Protein AF-A0AA40EFM0-F1 (afdb_monomer_lite)

Foldseek 3Di:
DLLCVVLVVLLVVLCVVCVNHDDPDADEDEEEDEAALPDDPVRVVVNVVSPVSNPSVVSRVHPYYHYHYDYPQVVVVVVCVVPDDPPPDDAQDKDWRFDDDPPATWIFIWTDHVVDIDGDRTDRPDDPDDDDDDDDDDD

Secondary structure (DSSP, 8-state):
-HHHHHHHHHHHHHHHHHTTS--SS---EEEEEEE-TT--HHHHHHHHHHHHHTTHHHHHT-S-EEEEEEEHHHHHHHHHHHHSPTTSS-TT-EEEEEEE-SS-EEEEEEEEETTEEEEPPPB---SS-------PPP-

pLDDT: mean 72.52, std 17.28, range [29.12, 93.19]

Sequence (139 aa):
MIAPFLRALMQRFFDRLRGGEPVPGPCDFHCVFTFPASWKPEGCNRMRVAVEKAHLASLAETSTFSFDYLSEQEAAALAVFTASNEGSFAEDSLITVCDCGGLTLVADHIILIQDDYVKLEPVAIEGAQEEMMVRPAKL

Structure (mmCIF, N/CA/C/O backbone):
data_AF-A0AA40EFM0-F1
#
_entry.id   AF-A0AA40EFM0-F1
#
loop_
_atom_site.group_PDB
_atom_site.id
_atom_site.type_symbol
_atom_site.label_atom_id
_atom_site.label_alt_id
_atom_site.label_comp_id
_atom_site.label_asym_id
_atom_site.label_entity_id
_atom_site.label_seq_id
_atom_site.pdbx_PDB_ins_code
_atom_site.Cartn_x
_atom_site.Cartn_y
_atom_site.Cartn_z
_atom_site.occupancy
_atom_site.B_iso_or_equiv
_atom_site.auth_seq_id
_atom_site.auth_comp_id
_atom_site.auth_asym_id
_atom_site.auth_atom_id
_atom_site.pdbx_PDB_model_num
ATOM 1 N N . MET A 1 1 ? 2.253 -1.652 17.494 1.00 76.44 1 MET A N 1
ATOM 2 C CA . MET A 1 1 ? 2.737 -0.327 17.046 1.00 76.44 1 MET A CA 1
ATOM 3 C C . MET A 1 1 ? 2.203 0.055 15.667 1.00 76.44 1 MET A C 1
ATOM 5 O O . MET A 1 1 ? 1.705 1.161 15.547 1.00 76.44 1 MET A O 1
ATOM 9 N N . ILE A 1 2 ? 2.200 -0.850 14.675 1.00 88.88 2 ILE A N 1
ATOM 10 C CA . ILE A 1 2 ? 1.678 -0.570 13.318 1.00 88.88 2 ILE A CA 1
ATOM 11 C C . ILE A 1 2 ? 0.187 -0.178 13.326 1.00 88.88 2 ILE A C 1
ATOM 13 O O . ILE A 1 2 ? -0.160 0.877 12.819 1.00 88.88 2 ILE A O 1
ATOM 17 N N . ALA A 1 3 ? -0.694 -0.960 13.962 1.00 92.25 3 ALA A N 1
ATOM 18 C CA . ALA A 1 3 ? -2.136 -0.668 13.963 1.00 92.25 3 ALA A CA 1
ATOM 19 C C . ALA A 1 3 ? -2.506 0.713 14.565 1.00 92.25 3 ALA A C 1
ATOM 21 O O . ALA A 1 3 ? -3.226 1.463 13.908 1.00 92.25 3 ALA A O 1
ATOM 22 N N . PRO A 1 4 ? -1.983 1.121 15.746 1.00 92.31 4 PRO A N 1
ATOM 23 C CA . PRO A 1 4 ? -2.178 2.486 16.247 1.00 92.31 4 PRO A CA 1
ATOM 24 C C . PRO A 1 4 ? -1.656 3.575 15.302 1.00 92.31 4 PRO A C 1
ATOM 26 O O . PRO A 1 4 ? -2.300 4.612 15.165 1.00 92.31 4 PRO A O 1
ATOM 29 N N . PHE A 1 5 ? -0.517 3.339 14.641 1.00 93.19 5 PHE A N 1
ATOM 30 C CA . PHE A 1 5 ? 0.038 4.271 13.660 1.00 93.19 5 PHE A CA 1
ATOM 31 C C . PHE A 1 5 ? -0.883 4.427 12.443 1.00 93.19 5 PHE A C 1
ATOM 33 O O . PHE A 1 5 ? -1.226 5.552 12.093 1.00 93.19 5 PHE A O 1
ATOM 40 N N . LEU A 1 6 ? -1.346 3.318 11.854 1.00 92.75 6 LEU A N 1
ATOM 41 C CA . LEU A 1 6 ? -2.292 3.331 10.732 1.00 92.75 6 LEU A CA 1
ATOM 42 C C . LEU A 1 6 ? -3.578 4.073 11.100 1.00 92.75 6 LEU A C 1
ATOM 44 O O . LEU A 1 6 ? -4.040 4.925 10.347 1.00 92.75 6 LEU A O 1
ATOM 48 N N . ARG A 1 7 ? -4.118 3.798 12.294 1.00 91.44 7 ARG A N 1
ATOM 49 C CA . ARG A 1 7 ? -5.315 4.470 12.805 1.00 91.44 7 ARG A CA 1
ATOM 50 C C . ARG A 1 7 ? -5.109 5.983 12.916 1.00 91.44 7 ARG A C 1
ATOM 52 O O . ARG A 1 7 ? -5.958 6.746 12.470 1.00 91.44 7 ARG A O 1
ATOM 59 N N . ALA A 1 8 ? -3.979 6.422 13.472 1.00 92.12 8 ALA A N 1
ATOM 60 C CA . ALA A 1 8 ? -3.659 7.843 13.610 1.00 92.12 8 ALA A CA 1
ATOM 61 C C . ALA A 1 8 ? -3.431 8.534 12.255 1.00 92.12 8 ALA A C 1
ATOM 63 O O . ALA A 1 8 ? -3.901 9.654 12.049 1.00 92.12 8 ALA A O 1
ATOM 64 N N . LEU A 1 9 ? -2.740 7.868 11.325 1.00 91.25 9 LEU A N 1
ATOM 65 C CA . LEU A 1 9 ? -2.516 8.376 9.972 1.00 91.25 9 LEU A CA 1
ATOM 66 C C . LEU A 1 9 ? -3.845 8.594 9.246 1.00 91.25 9 LEU A C 1
ATOM 68 O O . LEU A 1 9 ? -4.067 9.659 8.672 1.00 91.25 9 LEU A O 1
ATOM 72 N N . MET A 1 10 ? -4.738 7.608 9.318 1.00 88.44 10 MET A N 1
ATOM 73 C CA . MET A 1 10 ? -6.006 7.657 8.601 1.00 88.44 10 MET A CA 1
ATOM 74 C C . MET A 1 10 ? -6.999 8.629 9.233 1.00 88.44 10 MET A C 1
ATOM 76 O O . MET A 1 10 ? -7.674 9.355 8.512 1.00 88.44 10 MET A O 1
ATOM 80 N N . GLN A 1 11 ? -7.008 8.748 10.565 1.00 87.50 11 GLN A N 1
ATOM 81 C CA . GLN A 1 11 ? -7.743 9.819 11.242 1.00 87.50 11 GLN A CA 1
ATOM 82 C C . GLN A 1 11 ? -7.301 11.191 10.720 1.00 87.50 11 GLN A C 1
ATOM 84 O O . GLN A 1 11 ? -8.131 11.985 10.297 1.00 87.50 11 GLN A O 1
ATOM 89 N N . ARG A 1 12 ? -5.988 11.442 10.657 1.00 89.06 12 ARG A N 1
ATOM 90 C CA . ARG A 1 12 ? -5.455 12.721 10.171 1.00 89.06 12 ARG A CA 1
ATOM 91 C C . ARG A 1 12 ? -5.778 12.979 8.697 1.00 89.06 12 ARG A C 1
ATOM 93 O O . ARG A 1 12 ? -5.953 14.133 8.309 1.00 89.06 12 ARG A O 1
ATOM 100 N N . PHE A 1 13 ? -5.822 11.932 7.876 1.00 87.25 13 PHE A N 1
ATOM 101 C CA . PHE A 1 13 ? -6.266 12.022 6.486 1.00 87.25 13 PHE A CA 1
ATOM 102 C C . PHE A 1 13 ? -7.734 12.456 6.404 1.00 87.25 13 PHE A C 1
ATOM 104 O O . PHE A 1 13 ? -8.032 13.429 5.711 1.00 87.25 13 PHE A O 1
ATOM 111 N N . PHE A 1 14 ? -8.624 11.817 7.168 1.00 82.81 14 PHE A N 1
ATOM 112 C CA . PHE A 1 14 ? -10.035 12.201 7.210 1.00 82.81 14 PHE A CA 1
ATOM 113 C C . PHE A 1 14 ? -10.244 13.601 7.769 1.00 82.81 14 PHE A C 1
ATOM 115 O O . PHE A 1 14 ? -10.967 14.372 7.154 1.00 82.81 14 PHE A O 1
ATOM 122 N N . ASP A 1 15 ? -9.563 13.972 8.853 1.00 84.75 15 ASP A N 1
ATOM 123 C CA . ASP A 1 15 ? -9.642 15.321 9.425 1.00 84.75 15 ASP A CA 1
ATOM 124 C C . ASP A 1 15 ? -9.273 16.396 8.387 1.00 84.75 15 ASP A C 1
ATOM 126 O O . ASP A 1 15 ? -9.880 17.466 8.343 1.00 84.75 15 ASP A O 1
ATOM 130 N N . ARG A 1 16 ? -8.296 16.103 7.515 1.00 84.50 16 ARG A N 1
ATOM 131 C CA . ARG A 1 16 ? -7.901 16.993 6.414 1.00 84.50 16 ARG A CA 1
ATOM 132 C C . ARG A 1 16 ? -8.907 17.017 5.272 1.00 84.50 16 ARG A C 1
ATOM 134 O O . ARG A 1 16 ? -9.220 18.105 4.805 1.00 84.50 16 ARG A O 1
ATOM 141 N N . LEU A 1 17 ? -9.396 15.858 4.828 1.00 80.69 17 LEU A N 1
ATOM 142 C CA . LEU A 1 17 ? -10.427 15.758 3.785 1.00 80.69 17 LEU A CA 1
ATOM 143 C C . LEU A 1 17 ? -11.689 16.532 4.159 1.00 80.69 17 LEU A C 1
ATOM 145 O O . LEU A 1 17 ? -12.269 17.229 3.336 1.00 80.69 17 LEU A O 1
ATOM 149 N N . ARG A 1 18 ? -12.073 16.408 5.426 1.00 80.31 18 ARG A N 1
ATOM 150 C CA . ARG A 1 18 ? -13.192 17.095 6.059 1.00 80.31 18 ARG A CA 1
ATOM 151 C C . ARG A 1 18 ? -13.035 18.613 6.019 1.00 80.31 18 ARG A C 1
ATOM 153 O O . ARG A 1 18 ? -14.024 19.330 5.990 1.00 80.31 18 ARG A O 1
ATOM 160 N N . GLY A 1 19 ? -11.804 19.131 6.045 1.00 73.69 19 GLY A N 1
ATOM 161 C CA . GLY A 1 19 ? -11.562 20.574 6.142 1.00 73.69 19 GLY A CA 1
ATOM 162 C C . GLY A 1 19 ? -12.171 21.208 7.402 1.00 73.69 19 GLY A C 1
ATOM 163 O O . GLY A 1 19 ? -12.349 22.420 7.442 1.00 73.69 19 GLY A O 1
ATOM 164 N N . GLY A 1 20 ? -12.498 20.394 8.416 1.00 67.06 20 GLY A N 1
ATOM 165 C CA . GLY A 1 20 ? -13.279 20.785 9.595 1.00 67.06 20 GLY A CA 1
ATOM 166 C C . GLY A 1 20 ? -14.773 20.426 9.549 1.00 67.06 20 GLY A C 1
ATOM 167 O O . GLY A 1 20 ? -15.422 20.497 10.586 1.00 67.06 20 GLY A O 1
ATOM 168 N N . GLU A 1 21 ? -15.303 19.987 8.406 1.00 66.62 21 GLU A N 1
ATOM 169 C CA . GLU A 1 21 ? -16.715 19.628 8.198 1.00 66.62 21 GLU A CA 1
ATOM 170 C C . GLU A 1 21 ? -16.930 18.105 8.125 1.00 66.62 21 GLU A C 1
ATOM 172 O O . GLU A 1 21 ? -16.030 17.376 7.719 1.00 66.62 21 GLU A O 1
ATOM 177 N N . PRO A 1 22 ? -18.105 17.559 8.478 1.00 63.69 22 PRO A N 1
ATOM 178 C CA . PRO A 1 22 ? -18.392 16.136 8.279 1.00 63.69 22 PRO A CA 1
ATOM 179 C C . PRO A 1 22 ? -18.220 15.717 6.807 1.00 63.69 22 PRO A C 1
ATOM 181 O O . PRO A 1 22 ? -18.607 16.457 5.902 1.00 63.69 22 PRO A O 1
ATOM 184 N N . VAL A 1 23 ? -17.674 14.518 6.548 1.00 63.00 23 VAL A N 1
ATOM 185 C CA . VAL A 1 23 ? -17.623 13.969 5.176 1.00 63.00 23 VAL A CA 1
ATOM 186 C C . VAL A 1 23 ? -19.066 13.835 4.669 1.00 63.00 23 VAL A C 1
ATOM 188 O O . VAL A 1 23 ? -19.898 13.285 5.396 1.00 63.00 23 VAL A O 1
ATOM 191 N N . PRO A 1 24 ? -19.407 14.342 3.469 1.00 56.28 24 PRO A N 1
ATOM 192 C CA . PRO A 1 24 ? -20.777 14.287 2.988 1.00 56.28 24 PRO A CA 1
ATOM 193 C C . PRO A 1 24 ? -21.174 12.843 2.650 1.00 56.28 24 PRO A C 1
ATOM 195 O O . PRO A 1 24 ? -20.846 12.328 1.585 1.00 56.28 24 PRO A O 1
ATOM 198 N N . GLY A 1 25 ? -21.927 12.220 3.558 1.00 61.69 25 GLY A N 1
ATOM 199 C CA . GLY A 1 25 ? -22.582 10.926 3.362 1.00 61.69 25 GLY A CA 1
ATOM 200 C C . GLY A 1 25 ? -21.675 9.698 3.527 1.00 61.69 25 GLY A C 1
ATOM 201 O O . GLY A 1 25 ? -20.456 9.825 3.645 1.00 61.69 25 GLY A O 1
ATOM 202 N N . PRO A 1 26 ? -22.269 8.489 3.553 1.00 62.97 26 PRO A N 1
ATOM 203 C CA . PRO A 1 26 ? -21.500 7.255 3.531 1.00 62.97 26 PRO A CA 1
ATOM 204 C C . PRO A 1 26 ? -20.797 7.151 2.177 1.00 62.97 26 PRO A C 1
ATOM 206 O O . PRO A 1 26 ? -21.440 6.987 1.141 1.00 62.97 26 PRO A O 1
ATOM 209 N N . CYS A 1 27 ? -19.477 7.270 2.183 1.00 68.62 27 CYS A N 1
ATOM 210 C CA . CYS A 1 27 ? -18.642 7.005 1.022 1.00 68.62 27 CYS A CA 1
ATOM 211 C C . CYS A 1 27 ? -17.859 5.716 1.250 1.00 68.62 27 CYS A C 1
ATOM 213 O O . CYS A 1 27 ? -17.336 5.482 2.338 1.00 68.62 27 CYS A O 1
ATOM 215 N N . ASP A 1 28 ? -17.789 4.874 0.228 1.00 81.12 28 ASP A N 1
ATOM 216 C CA . ASP A 1 28 ? -16.986 3.663 0.285 1.00 81.12 28 ASP A CA 1
ATOM 217 C C . ASP A 1 28 ? -15.509 4.032 0.135 1.00 81.12 28 ASP A C 1
ATOM 219 O O . ASP A 1 28 ? -15.135 4.796 -0.758 1.00 81.12 28 ASP A O 1
ATOM 223 N N . PHE A 1 29 ? -14.662 3.500 1.017 1.00 83.56 29 PHE A N 1
ATOM 224 C CA . PHE A 1 29 ? -13.219 3.699 0.923 1.00 83.56 29 PHE A CA 1
ATOM 225 C C . PHE A 1 29 ? -12.521 2.400 0.567 1.00 83.56 29 PHE A C 1
ATOM 227 O O . PHE A 1 29 ? -12.687 1.371 1.225 1.00 83.56 29 PHE A O 1
ATOM 234 N N . HIS A 1 30 ? -11.680 2.496 -0.453 1.00 88.94 30 HIS A N 1
ATOM 235 C CA . HIS A 1 30 ? -10.746 1.458 -0.831 1.00 88.94 30 HIS A CA 1
ATOM 236 C C . HIS A 1 30 ? -9.321 1.960 -0.595 1.00 88.94 30 HIS A C 1
ATOM 238 O O . HIS A 1 30 ? -8.942 3.017 -1.101 1.00 88.94 30 HIS A O 1
ATOM 244 N N . CYS A 1 31 ? -8.541 1.235 0.205 1.00 88.81 31 CYS A N 1
ATOM 245 C CA . CYS A 1 31 ? -7.170 1.608 0.540 1.00 88.81 31 CYS A CA 1
ATOM 246 C C . CYS A 1 31 ? -6.186 0.550 0.037 1.00 88.81 31 CYS A C 1
ATOM 248 O O . CYS A 1 31 ? -6.249 -0.600 0.457 1.00 88.81 31 CYS A O 1
ATOM 250 N N . VAL A 1 32 ? -5.244 0.944 -0.816 1.00 91.00 32 VAL A N 1
ATOM 251 C CA . VAL A 1 32 ? -4.148 0.066 -1.240 1.00 91.00 32 VAL A CA 1
ATOM 252 C C . VAL A 1 32 ? -2.938 0.341 -0.356 1.00 91.00 32 VAL A C 1
ATOM 254 O O . VAL A 1 32 ? -2.430 1.463 -0.321 1.00 91.00 32 VAL A O 1
ATOM 257 N N . PHE A 1 33 ? -2.482 -0.671 0.378 1.00 90.62 33 PHE A N 1
ATOM 258 C CA . PHE A 1 33 ? -1.286 -0.578 1.211 1.00 90.62 33 PHE A CA 1
ATOM 259 C C . PHE A 1 33 ? -0.077 -1.117 0.456 1.00 90.62 33 PHE A C 1
ATOM 261 O O . PHE A 1 33 ? -0.087 -2.263 0.004 1.00 90.62 33 PHE A O 1
ATOM 268 N N . THR A 1 34 ? 0.985 -0.319 0.381 1.00 90.19 34 THR A N 1
ATOM 269 C CA . THR A 1 34 ? 2.242 -0.747 -0.232 1.00 90.19 34 THR A CA 1
ATOM 270 C C . THR A 1 34 ? 3.203 -1.348 0.789 1.00 90.19 34 THR A C 1
ATOM 272 O O . THR A 1 34 ? 3.209 -0.960 1.962 1.00 90.19 34 THR A O 1
ATOM 275 N N . PHE A 1 35 ? 4.019 -2.306 0.354 1.00 86.56 35 PHE A N 1
ATOM 276 C CA . PHE A 1 35 ? 5.138 -2.838 1.135 1.00 86.56 35 PHE A CA 1
ATOM 277 C C . PHE A 1 35 ? 6.349 -3.162 0.249 1.00 86.56 35 PHE A C 1
ATOM 279 O O . PHE A 1 35 ? 6.180 -3.375 -0.951 1.00 86.56 35 PHE A O 1
ATOM 286 N N . PRO A 1 36 ? 7.564 -3.264 0.811 1.00 82.88 36 PRO A N 1
ATOM 287 C CA . PRO A 1 36 ? 8.736 -3.651 0.036 1.00 82.88 36 PRO A CA 1
ATOM 288 C C . PRO A 1 36 ? 8.549 -5.024 -0.618 1.00 82.88 36 PRO A C 1
ATOM 290 O O . PRO A 1 36 ? 8.164 -5.976 0.065 1.00 82.88 36 PRO A O 1
ATOM 293 N N . ALA A 1 37 ? 8.882 -5.169 -1.906 1.00 79.44 37 ALA A N 1
ATOM 294 C CA . ALA A 1 37 ? 8.804 -6.456 -2.610 1.00 79.44 37 ALA A CA 1
ATOM 295 C C . ALA A 1 37 ? 9.643 -7.568 -1.947 1.00 79.44 37 ALA A C 1
ATOM 297 O O . ALA A 1 37 ? 9.309 -8.744 -2.051 1.00 79.44 37 ALA A O 1
ATOM 298 N N . SER A 1 38 ? 10.692 -7.204 -1.203 1.00 77.88 38 SER A N 1
ATOM 299 C CA . SER A 1 38 ? 11.546 -8.136 -0.455 1.00 77.88 38 SER A CA 1
ATOM 300 C C . SER A 1 38 ? 10.912 -8.692 0.829 1.00 77.88 38 SER A C 1
ATOM 302 O O . SER A 1 38 ? 11.519 -9.521 1.517 1.00 77.88 38 SER A O 1
ATOM 304 N N . TRP A 1 39 ? 9.714 -8.236 1.213 1.00 82.31 39 TRP A N 1
ATOM 305 C CA . TRP A 1 39 ? 9.049 -8.735 2.410 1.00 82.31 39 TRP A CA 1
ATOM 306 C C . TRP A 1 39 ? 8.647 -10.201 2.276 1.00 82.31 39 TRP A C 1
ATOM 308 O O . TRP A 1 39 ? 7.930 -10.609 1.368 1.00 82.31 39 TRP A O 1
ATOM 318 N N . LYS A 1 40 ? 9.041 -10.991 3.276 1.00 84.44 40 LYS A N 1
ATOM 319 C CA . LYS A 1 40 ? 8.574 -12.371 3.423 1.00 84.44 40 LYS A CA 1
ATOM 320 C C . LYS A 1 40 ? 7.068 -12.411 3.728 1.00 84.44 40 LYS A C 1
ATOM 322 O O . LYS A 1 40 ? 6.557 -11.463 4.341 1.00 84.44 40 LYS A O 1
ATOM 327 N N . PRO A 1 41 ? 6.369 -13.523 3.420 1.00 85.75 41 PRO A N 1
ATOM 328 C CA . PRO A 1 41 ? 4.934 -13.671 3.675 1.00 85.75 41 PRO A CA 1
ATOM 329 C C . PRO A 1 41 ? 4.503 -13.324 5.107 1.00 85.75 41 PRO A C 1
ATOM 331 O O . PRO A 1 41 ? 3.424 -12.770 5.323 1.00 85.75 41 PRO A O 1
ATOM 334 N N . GLU A 1 42 ? 5.352 -13.575 6.108 1.00 86.06 42 GLU A N 1
ATOM 335 C CA . GLU A 1 42 ? 5.063 -13.228 7.501 1.00 86.06 42 GLU A CA 1
ATOM 336 C C . GLU A 1 42 ? 4.991 -11.710 7.719 1.00 86.06 42 GLU A C 1
ATOM 338 O O . GLU A 1 42 ? 4.187 -11.242 8.527 1.00 86.06 42 GLU A O 1
ATOM 343 N N . GLY A 1 43 ? 5.815 -10.932 7.010 1.00 86.06 43 GLY A N 1
ATOM 344 C CA . GLY A 1 43 ? 5.779 -9.469 7.020 1.00 86.06 43 GLY A CA 1
ATOM 345 C C . GLY A 1 43 ? 4.453 -8.943 6.480 1.00 86.06 43 GLY A C 1
ATOM 346 O O . GLY A 1 43 ? 3.769 -8.183 7.173 1.00 86.06 43 GLY A O 1
ATOM 347 N N . CYS A 1 44 ? 4.045 -9.439 5.311 1.00 86.31 44 CYS A N 1
ATOM 348 C CA . CYS A 1 44 ? 2.768 -9.101 4.681 1.00 86.31 44 CYS A CA 1
ATOM 349 C C . CYS A 1 44 ? 1.585 -9.474 5.587 1.00 86.31 44 CYS A C 1
ATOM 351 O O . CYS A 1 44 ? 0.698 -8.658 5.841 1.00 86.31 44 CYS A O 1
ATOM 353 N N . ASN A 1 45 ? 1.613 -10.670 6.185 1.00 89.69 45 ASN A N 1
ATOM 354 C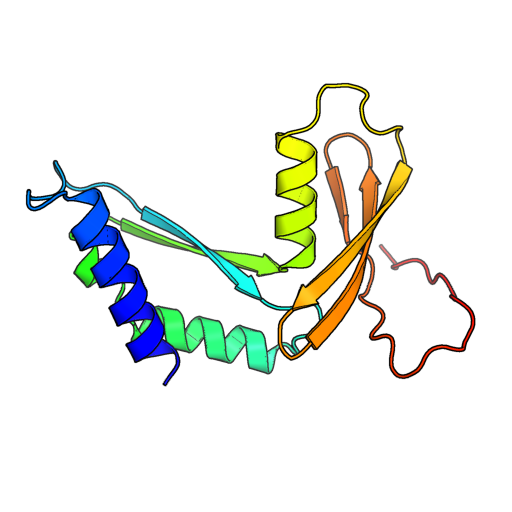 CA . ASN A 1 45 ? 0.566 -11.110 7.104 1.00 89.69 45 ASN A CA 1
ATOM 355 C C . ASN A 1 45 ? 0.486 -10.236 8.370 1.00 89.69 45 ASN A C 1
ATOM 357 O O . ASN A 1 45 ? -0.608 -9.931 8.844 1.00 89.69 45 ASN A O 1
ATOM 361 N N . ARG A 1 46 ? 1.624 -9.784 8.917 1.00 90.38 46 ARG A N 1
ATOM 362 C CA . ARG A 1 46 ? 1.629 -8.848 10.055 1.00 90.38 46 ARG A CA 1
ATOM 363 C C . ARG A 1 46 ? 1.017 -7.497 9.697 1.00 90.38 46 ARG A C 1
ATOM 365 O O . ARG A 1 46 ? 0.322 -6.933 10.542 1.00 90.38 46 ARG A O 1
ATOM 372 N N . MET A 1 47 ? 1.256 -6.989 8.486 1.00 90.31 47 MET A N 1
ATOM 373 C CA . MET A 1 47 ? 0.601 -5.769 8.005 1.00 90.31 47 MET A CA 1
ATOM 374 C C . MET A 1 47 ? -0.907 -5.976 7.884 1.00 90.31 47 MET A C 1
ATOM 376 O O . MET A 1 47 ? -1.665 -5.176 8.424 1.00 90.31 47 MET A O 1
ATOM 380 N N . ARG A 1 48 ? -1.345 -7.095 7.297 1.00 88.88 48 ARG A N 1
ATOM 381 C CA . ARG A 1 48 ? -2.769 -7.438 7.194 1.00 88.88 48 ARG A CA 1
ATOM 382 C C . ARG A 1 48 ? -3.478 -7.456 8.538 1.00 88.88 48 ARG A C 1
ATOM 384 O O . ARG A 1 48 ? -4.453 -6.738 8.744 1.00 88.88 48 ARG A O 1
ATOM 391 N N . VAL A 1 49 ? -2.910 -8.175 9.500 1.00 91.88 49 VAL A N 1
ATOM 392 C CA . VAL A 1 49 ? -3.433 -8.209 10.871 1.00 91.88 49 VAL A CA 1
ATOM 393 C C . VAL A 1 49 ? -3.423 -6.816 11.516 1.00 91.88 49 VAL A C 1
ATOM 395 O O . VAL A 1 49 ? -4.286 -6.506 12.337 1.00 91.88 49 VAL A O 1
ATOM 398 N N . ALA A 1 50 ? -2.455 -5.956 11.189 1.00 92.62 50 ALA A N 1
ATOM 399 C CA . ALA A 1 50 ? -2.411 -4.595 11.711 1.00 92.62 50 ALA A CA 1
ATOM 400 C C . ALA A 1 50 ? -3.495 -3.688 11.107 1.00 92.62 50 ALA A C 1
ATOM 402 O O . ALA A 1 50 ? -4.088 -2.914 11.855 1.00 92.62 50 ALA A O 1
ATOM 403 N N . VAL A 1 51 ? -3.774 -3.798 9.805 1.00 91.12 51 VAL A N 1
ATOM 404 C CA . VAL A 1 51 ? -4.863 -3.070 9.129 1.00 91.12 51 VAL A CA 1
ATOM 405 C C . VAL A 1 51 ? -6.211 -3.455 9.740 1.00 91.12 51 VAL A C 1
ATOM 407 O O . VAL A 1 51 ? -6.974 -2.579 10.147 1.00 91.12 51 VAL A O 1
ATOM 410 N N . GLU A 1 52 ? -6.458 -4.754 9.927 1.00 89.62 52 GLU A N 1
ATOM 411 C CA . GLU A 1 52 ? -7.676 -5.265 10.572 1.00 89.62 52 GLU A CA 1
ATOM 412 C C . GLU A 1 52 ? -7.835 -4.722 12.003 1.00 89.62 52 GLU A C 1
ATOM 414 O O . GLU A 1 52 ? -8.901 -4.235 12.385 1.00 89.62 52 GLU A O 1
ATOM 419 N N . LYS A 1 53 ? -6.750 -4.725 12.789 1.00 92.38 53 LYS A N 1
ATOM 420 C CA . LYS A 1 53 ? -6.732 -4.198 14.167 1.00 92.38 53 LYS A CA 1
ATOM 421 C C . LYS A 1 53 ? -6.808 -2.674 14.260 1.00 92.38 53 LYS A C 1
ATOM 423 O O . LYS A 1 53 ? -7.065 -2.149 15.341 1.00 92.38 53 LYS A O 1
ATOM 428 N N . ALA A 1 54 ? -6.538 -1.947 13.178 1.00 90.12 54 ALA A N 1
ATOM 429 C CA . ALA A 1 54 ? -6.611 -0.489 13.174 1.00 90.12 54 ALA A CA 1
ATOM 430 C C . ALA A 1 54 ? -8.062 0.021 13.124 1.00 90.12 54 ALA A C 1
ATOM 432 O O . ALA A 1 54 ? -8.293 1.199 13.401 1.00 90.12 54 ALA A O 1
ATOM 433 N N . HIS A 1 55 ? -9.028 -0.859 12.821 1.00 86.31 55 HIS A N 1
ATOM 434 C CA . HIS A 1 55 ? -10.457 -0.544 12.750 1.00 86.31 55 HIS A CA 1
ATOM 435 C C . HIS A 1 55 ? -10.747 0.671 11.852 1.00 86.31 55 HIS A C 1
ATOM 437 O O . HIS A 1 55 ? -11.535 1.546 12.208 1.00 86.31 55 HIS A O 1
ATOM 443 N N . LEU A 1 56 ? -10.102 0.740 10.683 1.00 83.81 56 LEU A N 1
ATOM 444 C CA . LEU A 1 56 ? -10.155 1.911 9.796 1.00 83.81 56 LEU A CA 1
ATOM 445 C C . LEU A 1 56 ? -11.571 2.231 9.299 1.00 83.81 56 LEU A C 1
ATOM 447 O O . LEU A 1 56 ? -11.922 3.404 9.209 1.00 83.81 56 LEU A O 1
ATOM 451 N N . ALA A 1 57 ? -12.411 1.208 9.108 1.00 76.44 57 ALA A N 1
ATOM 452 C CA . ALA A 1 57 ? -13.832 1.365 8.784 1.00 76.44 57 ALA A CA 1
ATOM 453 C C . ALA A 1 57 ? -14.578 2.269 9.784 1.00 76.44 57 ALA A C 1
ATOM 455 O O . ALA A 1 57 ? -15.433 3.058 9.399 1.00 76.44 57 ALA A O 1
ATOM 456 N N . SER A 1 58 ? -14.217 2.196 11.072 1.00 78.50 58 SER A N 1
ATOM 457 C CA . SER A 1 58 ? -14.852 3.011 12.116 1.00 78.50 58 SER A CA 1
ATOM 458 C C . SER A 1 58 ? -14.494 4.497 12.035 1.00 78.50 58 SER A C 1
ATOM 460 O O . SER A 1 58 ? -15.267 5.325 12.499 1.00 78.50 58 SER A O 1
ATOM 462 N N . LEU A 1 59 ? -13.333 4.840 11.464 1.00 74.56 59 LEU A N 1
ATOM 463 C CA . LEU A 1 59 ? -12.875 6.230 11.332 1.00 74.56 59 LEU A CA 1
ATOM 464 C C . LEU A 1 59 ? -13.543 6.946 10.166 1.00 74.56 59 LEU A C 1
ATOM 466 O O . LEU A 1 59 ? -13.712 8.160 10.174 1.00 74.56 59 LEU A O 1
ATOM 470 N N . ALA A 1 60 ? -13.845 6.174 9.133 1.00 66.56 60 ALA A N 1
ATOM 471 C CA . ALA A 1 60 ? -14.280 6.692 7.860 1.00 66.56 60 ALA A CA 1
ATOM 472 C C . ALA A 1 60 ? -15.806 6.944 7.839 1.00 66.56 60 ALA A C 1
ATOM 474 O O . ALA A 1 60 ? -16.295 7.572 6.908 1.00 66.56 60 ALA A O 1
ATOM 475 N N . GLU A 1 61 ? -16.543 6.489 8.868 1.00 71.75 61 GLU A N 1
ATOM 476 C CA . GLU A 1 61 ? -18.011 6.616 8.982 1.00 71.75 61 GLU A CA 1
ATOM 477 C C . GLU A 1 61 ? -18.746 6.085 7.726 1.00 71.75 61 GLU A C 1
ATOM 479 O O . GLU A 1 61 ? -19.747 6.631 7.270 1.00 71.75 61 GLU A O 1
ATOM 484 N N . THR A 1 62 ? -18.217 5.000 7.150 1.00 67.94 62 THR A N 1
ATOM 485 C CA . THR A 1 62 ? -18.554 4.486 5.810 1.00 67.94 62 THR A CA 1
ATOM 486 C C . THR A 1 62 ? -19.532 3.334 5.861 1.00 67.94 62 THR A C 1
ATOM 488 O O . THR A 1 62 ? -19.496 2.536 6.800 1.00 67.94 62 THR A O 1
ATOM 491 N N . SER A 1 63 ? -20.260 3.123 4.766 1.00 66.69 63 SER A N 1
ATOM 492 C CA . SER A 1 63 ? -20.941 1.856 4.487 1.00 66.69 63 SER A CA 1
ATOM 493 C C . SER A 1 63 ? -19.964 0.695 4.317 1.00 66.69 63 SER A C 1
ATOM 495 O O . SER A 1 63 ? -20.192 -0.375 4.882 1.00 66.69 63 SER A O 1
ATOM 497 N N . THR A 1 64 ? -18.871 0.895 3.573 1.00 78.31 64 THR A N 1
ATOM 498 C CA . THR A 1 64 ? -17.868 -0.149 3.348 1.00 78.31 64 THR A CA 1
ATOM 499 C C . THR A 1 64 ? -16.435 0.387 3.360 1.00 78.31 64 THR A C 1
ATOM 501 O O . THR A 1 64 ? -16.130 1.474 2.866 1.00 78.31 64 THR A O 1
ATOM 504 N N . PHE A 1 65 ? -15.542 -0.419 3.935 1.00 85.06 65 PHE A N 1
ATOM 505 C CA . PHE A 1 65 ? -14.098 -0.230 3.874 1.00 85.06 65 PHE A CA 1
ATOM 506 C C . PHE A 1 65 ? -13.479 -1.504 3.316 1.00 85.06 65 PHE A C 1
ATOM 508 O O . PHE A 1 65 ? -13.677 -2.587 3.871 1.00 85.06 65 PHE A O 1
ATOM 515 N N . SER A 1 66 ? -12.723 -1.370 2.236 1.00 88.62 66 SER A N 1
ATOM 516 C CA . SER A 1 66 ? -11.962 -2.458 1.627 1.00 88.62 66 SER A CA 1
ATOM 517 C C . SER A 1 66 ? -10.502 -2.055 1.489 1.00 88.62 66 SER A C 1
ATOM 519 O O . SER A 1 66 ? -10.153 -0.872 1.530 1.00 88.62 66 SER A O 1
ATOM 521 N N . PHE A 1 67 ? -9.630 -3.047 1.376 1.00 89.75 67 PHE A N 1
ATOM 522 C CA . PHE A 1 67 ? -8.218 -2.798 1.177 1.00 89.75 67 PHE A CA 1
ATOM 523 C C . PHE A 1 67 ? -7.570 -3.921 0.391 1.00 89.75 67 PHE A C 1
ATOM 525 O O . PHE A 1 67 ? -7.963 -5.077 0.528 1.00 89.75 67 PHE A O 1
ATOM 532 N N . ASP A 1 68 ? -6.544 -3.549 -0.359 1.00 90.00 68 ASP A N 1
ATOM 533 C CA . ASP A 1 68 ? -5.673 -4.456 -1.088 1.00 90.00 68 ASP A CA 1
ATOM 534 C C . ASP A 1 68 ? -4.211 -4.133 -0.793 1.00 90.00 68 ASP A C 1
ATOM 536 O O . ASP A 1 68 ? -3.875 -3.169 -0.092 1.00 90.00 68 ASP A O 1
ATOM 540 N N . TYR A 1 69 ? -3.337 -4.979 -1.318 1.00 87.31 69 TYR A N 1
ATOM 541 C CA . TYR A 1 69 ? -1.905 -4.845 -1.164 1.00 87.31 69 TYR A CA 1
ATOM 542 C C . TYR A 1 69 ? -1.199 -4.867 -2.503 1.00 87.31 69 TYR A C 1
ATOM 544 O O . TYR A 1 69 ? -1.562 -5.633 -3.391 1.00 87.31 69 TYR A O 1
ATOM 552 N N . LEU A 1 70 ? -0.138 -4.078 -2.595 1.00 87.88 70 LEU A N 1
ATOM 553 C CA . LEU A 1 70 ? 0.746 -4.044 -3.748 1.00 87.88 70 LEU A CA 1
ATOM 554 C C . LEU A 1 70 ? 2.182 -3.843 -3.264 1.00 87.88 70 LEU A C 1
ATOM 556 O O . LEU A 1 70 ? 2.392 -3.282 -2.189 1.00 87.88 70 LEU A O 1
ATOM 560 N N . SER A 1 71 ? 3.191 -4.279 -4.015 1.00 86.38 71 SER A N 1
ATOM 561 C CA . SER A 1 71 ? 4.553 -3.872 -3.658 1.00 86.38 71 SER A CA 1
ATOM 562 C C . SER A 1 71 ? 4.805 -2.394 -3.976 1.00 86.38 71 SER A C 1
ATOM 564 O O . SER A 1 71 ? 4.187 -1.818 -4.870 1.00 86.38 71 SER A O 1
ATOM 566 N N . GLU A 1 72 ? 5.718 -1.763 -3.240 1.00 85.06 72 GLU A N 1
ATOM 567 C CA . GLU A 1 72 ? 6.156 -0.379 -3.477 1.00 85.06 72 GLU A CA 1
ATOM 568 C C . GLU A 1 72 ? 6.667 -0.187 -4.911 1.00 85.06 72 GLU A C 1
ATOM 570 O O . GLU A 1 72 ? 6.335 0.799 -5.566 1.00 85.06 72 GLU A O 1
ATOM 575 N N . GLN A 1 73 ? 7.407 -1.168 -5.427 1.00 83.69 73 GLN A N 1
ATOM 576 C CA . GLN A 1 73 ? 8.004 -1.135 -6.758 1.00 83.69 73 GLN A CA 1
ATOM 577 C C . GLN A 1 73 ? 6.938 -1.210 -7.856 1.00 83.69 73 GLN A C 1
ATOM 579 O O . GLN A 1 73 ? 6.977 -0.434 -8.808 1.00 83.69 73 GLN A O 1
ATOM 584 N N . GLU A 1 74 ? 5.943 -2.085 -7.696 1.00 81.81 74 GLU A N 1
ATOM 585 C CA . GLU A 1 74 ? 4.787 -2.146 -8.598 1.00 81.81 74 GLU A CA 1
ATOM 586 C C . GLU A 1 74 ? 3.963 -0.858 -8.534 1.00 81.81 74 GLU A C 1
ATOM 588 O O . GLU A 1 74 ? 3.577 -0.330 -9.572 1.00 81.81 74 GLU A O 1
ATOM 593 N N . ALA A 1 75 ? 3.729 -0.312 -7.336 1.00 87.12 75 ALA A N 1
ATOM 594 C CA . ALA A 1 75 ? 3.008 0.948 -7.180 1.00 87.12 75 ALA A CA 1
ATOM 595 C C . ALA A 1 75 ? 3.730 2.104 -7.892 1.00 87.12 75 ALA A C 1
ATOM 597 O O . ALA A 1 75 ? 3.094 2.909 -8.573 1.00 87.12 75 ALA A O 1
ATOM 598 N N . ALA A 1 76 ? 5.060 2.162 -7.780 1.00 86.19 76 ALA A N 1
ATOM 599 C CA . ALA A 1 76 ? 5.883 3.145 -8.473 1.00 86.19 76 ALA A CA 1
ATOM 600 C C . ALA A 1 76 ? 5.841 2.957 -9.997 1.00 86.19 76 ALA A C 1
ATOM 602 O O . ALA A 1 76 ? 5.685 3.936 -10.726 1.00 86.19 76 ALA A O 1
ATOM 603 N N . ALA A 1 77 ? 5.921 1.716 -10.484 1.00 83.94 77 ALA A N 1
ATOM 604 C CA . ALA A 1 77 ? 5.814 1.423 -11.910 1.00 83.94 77 ALA A CA 1
ATOM 605 C C . ALA A 1 77 ? 4.442 1.828 -12.470 1.00 83.94 77 ALA A C 1
ATOM 607 O O . ALA A 1 77 ? 4.377 2.568 -13.449 1.00 83.94 77 ALA A O 1
ATOM 608 N N . LEU A 1 78 ? 3.347 1.450 -11.799 1.00 83.62 78 LEU A N 1
ATOM 609 C CA . LEU A 1 78 ? 1.986 1.840 -12.184 1.00 83.62 78 LEU A CA 1
ATOM 610 C C . LEU A 1 78 ? 1.796 3.361 -12.195 1.00 83.62 78 LEU A C 1
ATOM 612 O O . LEU A 1 78 ? 1.148 3.891 -13.098 1.00 83.62 78 LEU A O 1
ATOM 616 N N . ALA A 1 79 ? 2.374 4.082 -11.232 1.00 86.25 79 ALA A N 1
ATOM 617 C CA . ALA A 1 79 ? 2.325 5.542 -11.213 1.00 86.25 79 ALA A CA 1
ATOM 618 C C . ALA A 1 79 ? 3.023 6.158 -12.438 1.00 86.25 79 ALA A C 1
ATOM 620 O O . ALA A 1 79 ? 2.524 7.122 -13.016 1.00 86.25 79 ALA A O 1
ATOM 621 N N . VAL A 1 80 ? 4.151 5.584 -12.869 1.00 83.06 80 VAL A N 1
ATOM 622 C CA . VAL A 1 80 ? 4.848 6.021 -14.085 1.00 83.06 80 VAL A CA 1
ATOM 623 C C . VAL A 1 80 ? 4.032 5.685 -15.333 1.00 83.06 80 VAL A C 1
ATOM 625 O O . VAL A 1 80 ? 3.902 6.542 -16.204 1.00 83.06 80 VAL A O 1
ATOM 628 N N . PHE A 1 81 ? 3.431 4.495 -15.417 1.00 77.31 81 PHE A N 1
ATOM 629 C CA . PHE A 1 81 ? 2.615 4.100 -16.574 1.00 77.31 81 PHE A CA 1
ATOM 630 C C . PHE A 1 81 ? 1.385 4.966 -16.744 1.00 77.31 81 PHE A C 1
ATOM 632 O O . PHE A 1 81 ? 1.146 5.484 -17.828 1.00 77.31 81 PHE A O 1
ATOM 639 N N . THR A 1 82 ? 0.647 5.179 -15.660 1.00 78.19 82 THR A N 1
ATOM 640 C CA . THR A 1 82 ? -0.572 5.993 -15.684 1.00 78.19 82 THR A CA 1
ATOM 641 C C . THR A 1 82 ? -0.299 7.467 -15.983 1.00 78.19 82 THR A C 1
ATOM 643 O O . THR A 1 82 ? -1.173 8.149 -16.511 1.00 78.19 82 THR A O 1
ATOM 646 N N . ALA A 1 83 ? 0.903 7.965 -15.683 1.00 80.00 83 ALA A N 1
ATOM 647 C CA . ALA A 1 83 ? 1.319 9.326 -16.014 1.00 80.00 83 ALA A CA 1
ATOM 648 C C . ALA A 1 83 ? 1.952 9.463 -17.412 1.00 80.00 83 ALA A C 1
ATOM 650 O O . ALA A 1 83 ? 2.179 10.583 -17.872 1.00 80.00 83 ALA A O 1
ATOM 651 N N . SER A 1 84 ? 2.277 8.350 -18.070 1.00 77.69 84 SER A N 1
ATOM 652 C CA . SER A 1 84 ? 2.946 8.341 -19.369 1.00 77.69 84 SER A CA 1
ATOM 653 C C . SER A 1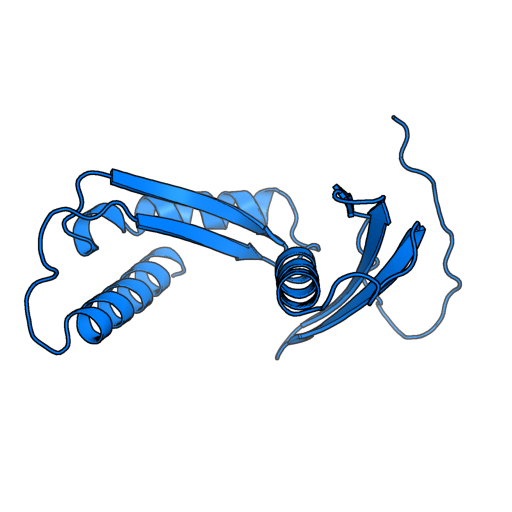 84 ? 1.937 8.382 -20.515 1.00 77.69 84 SER A C 1
ATOM 655 O O . SER A 1 84 ? 0.836 7.852 -20.416 1.00 77.69 84 SER A O 1
ATOM 657 N N . ASN A 1 85 ? 2.318 9.001 -21.632 1.00 76.12 85 ASN A N 1
ATOM 658 C CA . ASN A 1 85 ? 1.486 9.012 -22.836 1.00 76.12 85 ASN A CA 1
ATOM 659 C C . ASN A 1 85 ? 1.563 7.666 -23.571 1.00 76.12 85 ASN A C 1
ATOM 661 O O . ASN A 1 85 ? 2.554 6.937 -23.438 1.00 76.12 85 ASN A O 1
ATOM 665 N N . GLU A 1 86 ? 0.572 7.385 -24.419 1.00 67.38 86 GLU A N 1
ATOM 666 C CA . GLU A 1 86 ? 0.631 6.259 -25.357 1.00 67.38 86 GLU A CA 1
ATOM 667 C C . GLU A 1 86 ? 1.947 6.290 -26.157 1.00 67.38 86 GLU A C 1
ATOM 669 O O . GLU A 1 86 ? 2.369 7.336 -26.656 1.00 67.38 86 GLU A O 1
ATOM 674 N N . GLY A 1 87 ? 2.625 5.142 -26.240 1.00 65.88 87 GLY A N 1
ATOM 675 C CA . GLY A 1 87 ? 3.913 5.003 -26.930 1.00 65.88 87 GLY A CA 1
ATOM 676 C C . GLY A 1 87 ? 5.154 5.424 -26.132 1.00 65.88 87 GLY A C 1
ATOM 677 O O . GLY A 1 87 ? 6.252 5.392 -26.684 1.00 65.88 87 GLY A O 1
ATOM 678 N N . SER A 1 88 ? 5.028 5.790 -24.847 1.00 74.88 88 SER A N 1
ATOM 679 C CA . SER A 1 88 ? 6.198 6.108 -23.999 1.00 74.88 88 SER A CA 1
ATOM 680 C C . SER A 1 88 ? 7.099 4.897 -23.730 1.00 74.88 88 SER A C 1
ATOM 682 O O . SER A 1 88 ? 8.279 5.063 -23.423 1.00 74.88 88 SER A O 1
ATOM 684 N N . PHE A 1 89 ? 6.554 3.688 -23.866 1.00 75.00 89 PHE A N 1
ATOM 685 C CA . PHE A 1 89 ? 7.265 2.426 -23.702 1.00 75.00 89 PHE A CA 1
ATOM 686 C C . PHE A 1 89 ? 7.016 1.546 -24.925 1.00 75.00 89 PHE A C 1
ATOM 688 O O . PHE A 1 89 ? 5.894 1.482 -25.428 1.00 75.00 89 PHE A O 1
ATOM 695 N N . ALA A 1 90 ? 8.067 0.885 -25.409 1.00 74.44 90 ALA A N 1
ATOM 696 C CA . ALA A 1 90 ? 7.926 -0.162 -26.413 1.00 74.44 90 ALA A CA 1
ATOM 697 C C . ALA A 1 90 ? 7.327 -1.425 -25.772 1.00 74.44 90 ALA A C 1
ATOM 699 O O . ALA A 1 90 ? 7.486 -1.638 -24.565 1.00 74.44 90 ALA A O 1
ATOM 700 N N . GLU A 1 91 ? 6.695 -2.278 -26.578 1.00 68.94 91 GLU A N 1
ATOM 701 C CA . GLU A 1 91 ? 6.369 -3.648 -26.162 1.00 68.94 91 GLU A CA 1
ATOM 702 C C . GLU A 1 91 ? 7.634 -4.345 -25.629 1.00 68.94 91 GLU A C 1
ATOM 704 O O . GLU A 1 91 ? 8.740 -4.102 -26.121 1.00 68.94 91 GLU A O 1
ATOM 709 N N . ASP A 1 92 ? 7.476 -5.149 -24.575 1.00 70.62 92 ASP A N 1
ATOM 710 C CA . ASP A 1 92 ? 8.555 -5.872 -23.890 1.00 70.62 92 ASP A CA 1
ATOM 711 C C . ASP A 1 92 ? 9.642 -4.986 -23.253 1.00 70.62 92 ASP A C 1
ATOM 713 O O . ASP A 1 92 ? 10.763 -5.433 -22.984 1.00 70.62 92 ASP A O 1
ATOM 717 N N . SER A 1 93 ? 9.329 -3.715 -22.971 1.00 71.88 93 SER A N 1
ATOM 718 C CA . SER A 1 93 ? 10.242 -2.841 -22.232 1.00 71.88 93 SER A CA 1
ATOM 719 C C . SER A 1 93 ? 10.518 -3.402 -20.835 1.00 71.88 93 SER A C 1
ATOM 721 O O . SER A 1 93 ? 9.607 -3.619 -20.032 1.00 71.88 93 SER A O 1
ATOM 723 N N . LEU A 1 94 ? 11.805 -3.579 -20.526 1.00 75.19 94 LEU A N 1
ATOM 724 C CA . LEU A 1 94 ? 12.272 -3.885 -19.180 1.00 75.19 94 LEU A CA 1
ATOM 725 C C . LEU A 1 94 ? 12.403 -2.591 -18.382 1.00 75.19 94 LEU A C 1
ATOM 727 O O . LEU A 1 94 ? 13.148 -1.687 -18.766 1.00 75.19 94 LEU A O 1
ATOM 731 N N . ILE A 1 95 ? 11.718 -2.526 -17.246 1.00 75.12 95 ILE A N 1
ATOM 732 C CA . ILE A 1 95 ? 11.723 -1.358 -16.376 1.00 75.12 95 ILE A CA 1
ATOM 733 C C . ILE A 1 95 ? 12.351 -1.727 -15.051 1.00 75.12 95 ILE A C 1
ATOM 735 O O . ILE A 1 95 ? 11.950 -2.674 -14.382 1.00 75.12 95 ILE A O 1
ATOM 739 N N . THR A 1 96 ? 13.354 -0.947 -14.672 1.00 80.06 96 THR A N 1
ATOM 740 C CA . THR A 1 96 ? 14.022 -1.084 -13.385 1.00 80.06 96 THR A CA 1
ATOM 741 C C . THR A 1 96 ? 13.503 -0.001 -12.461 1.00 80.06 96 THR A C 1
ATOM 743 O O . THR A 1 96 ? 13.679 1.189 -12.733 1.00 80.06 96 THR A O 1
ATOM 746 N N . VAL A 1 97 ? 12.881 -0.413 -11.361 1.00 79.81 97 VAL A N 1
ATOM 747 C CA . VAL A 1 97 ? 12.465 0.494 -10.296 1.00 79.81 97 VAL A CA 1
ATOM 748 C C . VAL A 1 97 ? 13.525 0.464 -9.206 1.00 79.81 97 VAL A C 1
ATOM 750 O O . VAL A 1 97 ? 13.773 -0.573 -8.593 1.00 79.81 97 VAL A O 1
ATOM 753 N N . CYS A 1 98 ? 14.144 1.616 -8.962 1.00 81.38 98 CYS A N 1
ATOM 754 C CA . CYS A 1 98 ? 15.099 1.806 -7.875 1.00 81.38 98 CYS A CA 1
ATOM 755 C C . CYS A 1 98 ? 14.421 2.583 -6.744 1.00 81.38 98 CYS A C 1
ATOM 757 O O . CYS A 1 98 ? 14.292 3.805 -6.830 1.00 81.38 98 CYS A O 1
ATOM 759 N N . ASP A 1 99 ? 13.998 1.882 -5.692 1.00 79.06 99 ASP A N 1
ATOM 760 C CA . ASP A 1 99 ? 13.449 2.503 -4.487 1.00 79.06 99 ASP A CA 1
ATOM 761 C C . ASP A 1 99 ? 14.559 2.717 -3.447 1.00 79.06 99 ASP A C 1
ATOM 763 O O . ASP A 1 99 ? 15.078 1.778 -2.833 1.00 79.06 99 ASP A O 1
ATOM 767 N N . CYS A 1 100 ? 14.946 3.983 -3.290 1.00 79.94 100 CYS A N 1
ATOM 768 C CA . CYS A 1 100 ? 15.997 4.446 -2.390 1.00 79.94 100 CYS A CA 1
ATOM 769 C C . CYS A 1 100 ? 15.382 5.085 -1.133 1.00 79.94 100 CYS A C 1
ATOM 771 O O . CYS A 1 100 ? 15.485 6.297 -0.922 1.00 79.94 100 CYS A O 1
ATOM 773 N N . GLY A 1 101 ? 14.721 4.275 -0.307 1.00 75.50 101 GLY A N 1
ATOM 774 C CA . GLY A 1 101 ? 14.125 4.706 0.955 1.00 75.50 101 GLY A CA 1
ATOM 775 C C . GLY A 1 101 ? 15.150 4.998 2.061 1.00 75.50 101 GLY A C 1
ATOM 776 O O . GLY A 1 101 ? 16.342 4.722 1.951 1.00 75.50 101 GLY A O 1
ATOM 777 N N . GLY A 1 102 ? 14.681 5.537 3.192 1.00 68.81 102 GLY A N 1
ATOM 778 C CA . GLY A 1 102 ? 15.561 6.022 4.269 1.00 68.81 102 GLY A CA 1
ATOM 779 C C . GLY A 1 102 ? 16.404 4.957 4.991 1.00 68.81 102 GLY A C 1
ATOM 780 O O . GLY A 1 102 ? 17.409 5.303 5.604 1.00 68.81 102 GLY A O 1
ATOM 781 N N . LEU A 1 103 ? 16.012 3.680 4.941 1.00 61.12 103 LEU A N 1
ATOM 782 C CA . LEU A 1 103 ? 16.735 2.563 5.575 1.00 61.12 103 LEU A CA 1
ATOM 783 C C . LEU A 1 103 ? 16.964 1.371 4.636 1.00 61.12 103 LEU A C 1
ATOM 785 O O . LEU A 1 103 ? 17.643 0.422 5.023 1.00 61.12 103 LEU A O 1
ATOM 789 N N . THR A 1 104 ? 16.401 1.403 3.428 1.00 59.12 104 THR A N 1
ATOM 790 C CA . THR A 1 104 ? 16.361 0.253 2.524 1.00 59.12 104 THR A CA 1
ATOM 791 C C . THR A 1 104 ? 16.578 0.738 1.100 1.00 59.12 104 THR A C 1
ATOM 793 O O . THR A 1 104 ? 15.883 1.646 0.651 1.00 59.12 104 THR A O 1
ATOM 796 N N . LEU A 1 105 ? 17.521 0.112 0.400 1.00 58.53 105 LEU A N 1
ATOM 797 C CA . LEU A 1 105 ? 17.651 0.203 -1.048 1.00 58.53 105 LEU A CA 1
ATOM 798 C C . LEU A 1 105 ? 17.092 -1.094 -1.636 1.00 58.53 105 LEU A C 1
ATOM 800 O O . LEU A 1 105 ? 17.595 -2.170 -1.312 1.00 58.53 105 LEU A O 1
ATOM 804 N N . VAL A 1 106 ? 16.061 -1.005 -2.472 1.00 61.16 106 VAL A N 1
ATOM 805 C CA . VAL A 1 106 ? 15.529 -2.157 -3.212 1.00 61.16 106 VAL A CA 1
ATOM 806 C C . VAL A 1 106 ? 15.493 -1.801 -4.690 1.00 61.16 106 VAL A C 1
ATOM 808 O O . VAL A 1 106 ? 14.884 -0.804 -5.074 1.00 61.16 106 VAL A O 1
ATOM 811 N N . ALA A 1 107 ? 16.146 -2.618 -5.513 1.00 57.78 107 ALA A N 1
ATOM 812 C CA . ALA A 1 107 ? 16.002 -2.574 -6.959 1.00 57.78 107 ALA A CA 1
ATOM 813 C C . ALA A 1 107 ? 15.181 -3.786 -7.395 1.00 57.78 107 ALA A C 1
ATOM 815 O O . ALA A 1 107 ? 15.470 -4.910 -6.983 1.00 57.78 107 ALA A O 1
ATOM 816 N N . ASP A 1 108 ? 14.155 -3.549 -8.201 1.00 61.19 108 ASP A N 1
ATOM 817 C CA . ASP A 1 108 ? 13.324 -4.610 -8.760 1.00 61.19 108 ASP A CA 1
ATOM 818 C C . ASP A 1 108 ? 13.104 -4.370 -10.255 1.00 61.19 108 ASP A C 1
ATOM 820 O O . ASP A 1 108 ? 13.122 -3.227 -10.731 1.00 61.19 108 ASP A O 1
ATOM 824 N N . HIS A 1 109 ? 12.930 -5.458 -10.996 1.00 57.66 109 HIS A N 1
ATOM 825 C CA . HIS A 1 109 ? 12.711 -5.436 -12.432 1.00 57.66 109 HIS A CA 1
ATOM 826 C C . HIS A 1 109 ? 11.265 -5.822 -12.738 1.00 57.66 109 HIS A C 1
ATOM 828 O O . HIS A 1 109 ? 10.767 -6.863 -12.319 1.00 57.66 109 HIS A O 1
ATOM 834 N N . ILE A 1 110 ? 10.591 -4.991 -13.521 1.00 61.53 110 ILE A N 1
ATOM 835 C CA . ILE A 1 110 ? 9.229 -5.227 -13.987 1.00 61.53 110 ILE A CA 1
ATOM 836 C C . ILE A 1 110 ? 9.287 -5.288 -15.510 1.00 61.53 110 ILE A C 1
ATOM 838 O O . ILE A 1 110 ? 9.804 -4.372 -16.154 1.00 61.53 110 ILE A O 1
ATOM 842 N N . ILE A 1 111 ? 8.793 -6.385 -16.086 1.00 57.59 111 ILE A N 1
ATOM 843 C CA . ILE A 1 111 ? 8.617 -6.501 -17.535 1.00 57.59 111 ILE A CA 1
ATOM 844 C C . ILE A 1 111 ? 7.202 -6.050 -17.864 1.00 57.59 111 ILE A C 1
ATOM 846 O O . ILE A 1 111 ? 6.233 -6.555 -17.298 1.00 57.59 111 ILE A O 1
ATOM 850 N N . LEU A 1 112 ? 7.089 -5.123 -18.806 1.00 53.69 112 LEU A N 1
ATOM 851 C CA . LEU A 1 112 ? 5.814 -4.793 -19.423 1.00 53.69 112 LEU A CA 1
ATOM 852 C C . LEU A 1 112 ? 5.508 -5.760 -20.558 1.00 53.69 112 LEU A C 1
ATOM 854 O O . LEU A 1 112 ? 6.343 -5.942 -21.440 1.00 53.69 112 LEU A O 1
ATOM 858 N N . ILE A 1 113 ? 4.295 -6.301 -20.578 1.00 54.62 113 ILE A N 1
ATOM 859 C CA . ILE A 1 113 ? 3.764 -7.044 -21.720 1.00 54.62 113 ILE A CA 1
ATOM 860 C C . ILE A 1 113 ? 2.460 -6.354 -22.091 1.00 54.62 113 ILE A C 1
ATOM 862 O O . ILE A 1 113 ? 1.539 -6.408 -21.304 1.00 54.62 113 ILE A O 1
ATOM 866 N N . GLN A 1 114 ? 2.409 -5.672 -23.236 1.00 50.59 114 GLN A N 1
ATOM 867 C CA . GLN A 1 114 ? 1.275 -4.896 -23.776 1.00 50.59 114 GLN A CA 1
ATOM 868 C C . GLN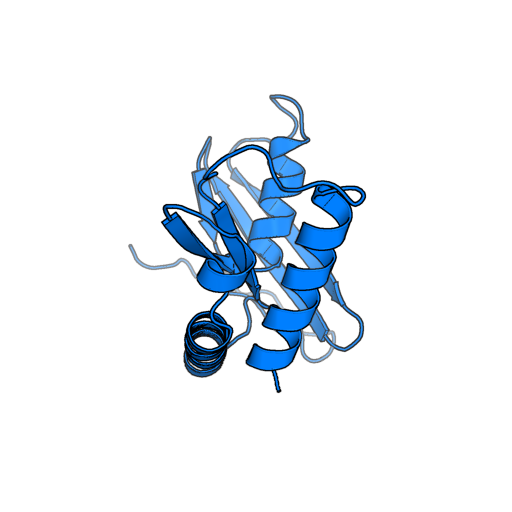 A 1 114 ? -0.039 -4.916 -22.952 1.00 50.59 114 GLN A C 1
ATOM 870 O O . GLN A 1 114 ? -0.749 -5.918 -22.927 1.00 50.59 114 GLN A O 1
ATOM 875 N N . ASP A 1 115 ? -0.356 -3.788 -22.303 1.00 50.94 115 ASP A N 1
ATOM 876 C CA . ASP A 1 115 ? -1.512 -3.580 -21.402 1.00 50.94 115 ASP A CA 1
ATOM 877 C C . ASP A 1 115 ? -1.570 -4.474 -20.141 1.00 50.94 115 ASP A C 1
ATOM 879 O O . ASP A 1 115 ? -2.544 -4.435 -19.388 1.00 50.94 115 ASP A O 1
ATOM 883 N N . ASP A 1 116 ? -0.502 -5.220 -19.867 1.00 52.62 116 ASP A N 1
ATOM 884 C CA . ASP A 1 116 ? -0.296 -6.086 -18.708 1.00 52.62 116 ASP A CA 1
ATOM 885 C C .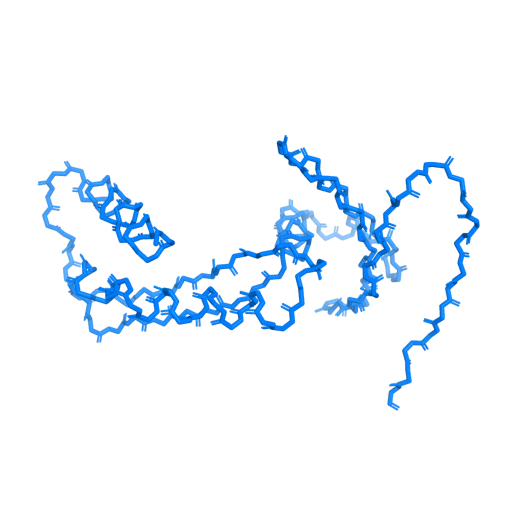 ASP A 1 116 ? 1.164 -5.969 -18.202 1.00 52.62 116 ASP A C 1
ATOM 887 O O . ASP A 1 116 ? 2.038 -5.343 -18.819 1.00 52.62 116 ASP A O 1
ATOM 891 N N . TYR A 1 117 ? 1.466 -6.540 -17.039 1.00 56.34 117 TYR A N 1
ATOM 892 C CA . TYR A 1 117 ? 2.834 -6.565 -16.521 1.00 56.34 117 TYR A CA 1
ATOM 893 C C . TYR A 1 117 ? 3.167 -7.891 -15.849 1.00 56.34 117 TYR A C 1
ATOM 895 O O . TYR A 1 117 ? 2.368 -8.490 -15.133 1.00 56.34 117 TYR A O 1
ATOM 903 N N . VAL A 1 118 ? 4.409 -8.331 -16.041 1.00 55.84 118 VAL A N 1
ATOM 904 C CA . VAL A 1 118 ? 4.972 -9.486 -15.349 1.00 55.84 118 VAL A CA 1
ATOM 905 C C . VAL A 1 118 ? 6.004 -8.992 -14.352 1.00 55.84 118 VAL A C 1
ATOM 907 O O . VAL A 1 118 ? 7.034 -8.408 -14.705 1.00 55.84 118 VAL A O 1
ATOM 910 N N . LYS A 1 119 ? 5.720 -9.249 -13.077 1.00 56.22 119 LYS A N 1
ATOM 911 C CA . LYS A 1 119 ? 6.667 -9.032 -11.990 1.00 56.22 119 LYS A CA 1
ATOM 912 C C . LYS A 1 119 ? 7.799 -10.055 -12.095 1.00 56.22 119 LYS A C 1
ATOM 914 O O . LYS A 1 119 ? 7.529 -11.255 -12.183 1.00 56.22 119 LYS A O 1
ATOM 919 N N . LEU A 1 120 ? 9.049 -9.601 -12.066 1.00 56.75 120 LEU A N 1
ATOM 920 C CA . LEU A 1 120 ? 10.185 -10.494 -11.848 1.00 56.75 120 LEU A CA 1
ATOM 921 C C . LEU A 1 120 ? 10.500 -10.586 -10.352 1.00 56.75 120 LEU A C 1
ATOM 923 O O . LEU A 1 120 ? 10.007 -9.807 -9.542 1.00 56.75 120 LEU A O 1
ATOM 927 N N . GLU A 1 121 ? 11.282 -11.593 -9.972 1.00 54.62 121 GLU A N 1
ATOM 928 C CA . GLU A 1 121 ? 11.707 -11.746 -8.582 1.00 54.62 121 GLU A CA 1
ATOM 929 C C . GLU A 1 121 ? 12.672 -10.608 -8.196 1.00 54.62 121 GLU A C 1
ATOM 931 O O . GLU A 1 121 ? 13.673 -10.407 -8.898 1.00 54.62 121 GLU A O 1
ATOM 936 N N . PRO A 1 122 ? 12.428 -9.901 -7.076 1.00 52.06 122 PRO A N 1
ATOM 937 C CA . PRO A 1 122 ? 13.296 -8.828 -6.618 1.00 52.06 122 PRO A CA 1
ATOM 938 C C . PRO A 1 122 ? 14.685 -9.361 -6.278 1.00 52.06 122 PRO A C 1
ATOM 940 O O . PRO A 1 122 ? 14.844 -10.315 -5.510 1.00 52.06 122 PRO A O 1
ATOM 943 N N . VAL A 1 123 ? 15.713 -8.691 -6.793 1.00 53.19 123 VAL A N 1
ATOM 944 C CA . VAL A 1 123 ? 17.104 -8.982 -6.443 1.00 53.19 123 VAL A CA 1
ATOM 945 C C . VAL A 1 123 ? 17.535 -7.997 -5.363 1.00 53.19 123 VAL A C 1
ATOM 947 O O . VAL A 1 123 ? 17.760 -6.816 -5.620 1.00 53.19 123 VAL A O 1
ATOM 950 N N . ALA A 1 124 ? 17.664 -8.481 -4.126 1.00 47.41 124 ALA A N 1
ATOM 951 C CA . ALA A 1 124 ? 18.305 -7.706 -3.072 1.00 47.41 124 ALA A CA 1
ATOM 952 C C . ALA A 1 124 ? 19.784 -7.506 -3.440 1.00 47.41 124 ALA A C 1
ATOM 954 O O . ALA A 1 124 ? 20.558 -8.462 -3.453 1.00 47.41 124 ALA A O 1
ATOM 955 N N . ILE A 1 125 ? 20.174 -6.271 -3.759 1.00 48.62 125 ILE A N 1
ATOM 956 C CA . ILE A 1 125 ? 21.570 -5.940 -4.051 1.00 48.62 125 ILE A CA 1
ATOM 957 C C . ILE A 1 125 ? 22.307 -5.776 -2.715 1.00 48.62 125 ILE A C 1
ATOM 959 O O . ILE A 1 125 ? 22.437 -4.671 -2.187 1.00 48.62 125 ILE A O 1
ATOM 963 N N . GLU A 1 126 ? 22.775 -6.884 -2.140 1.00 41.88 126 GLU A N 1
ATOM 964 C CA . GLU A 1 126 ? 23.734 -6.855 -1.033 1.00 41.88 126 GLU A CA 1
ATOM 965 C C . GLU A 1 126 ? 25.153 -6.721 -1.583 1.00 41.88 126 GLU A C 1
ATOM 967 O O . GLU A 1 126 ? 25.752 -7.693 -2.025 1.00 41.88 126 GLU A O 1
ATOM 972 N N . GLY A 1 127 ? 25.698 -5.503 -1.528 1.00 41.03 127 GLY A N 1
ATOM 973 C CA . GLY A 1 127 ? 27.070 -5.227 -1.947 1.00 41.03 127 GLY A CA 1
ATOM 974 C C . GLY A 1 127 ? 27.221 -5.246 -3.468 1.00 41.03 127 GLY A C 1
ATOM 975 O O . GLY A 1 127 ? 26.994 -6.243 -4.139 1.00 41.03 127 GLY A O 1
ATOM 976 N N . ALA A 1 128 ? 27.605 -4.108 -4.038 1.00 40.53 128 ALA A N 1
ATOM 977 C CA . ALA A 1 128 ? 27.865 -3.990 -5.464 1.00 40.53 128 ALA A CA 1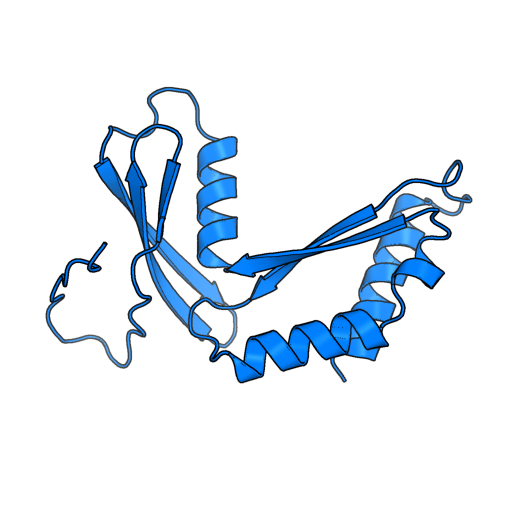
ATOM 978 C C . ALA A 1 128 ? 28.995 -4.942 -5.898 1.00 40.53 128 ALA A C 1
ATOM 980 O O . ALA A 1 128 ? 30.158 -4.595 -5.719 1.00 40.53 128 ALA A O 1
ATOM 981 N N . GLN A 1 129 ? 28.640 -6.116 -6.428 1.00 38.16 129 GLN A N 1
ATOM 982 C CA . GLN A 1 129 ? 29.323 -6.917 -7.457 1.00 38.16 129 GLN A CA 1
ATOM 983 C C . GLN A 1 129 ? 28.775 -8.353 -7.426 1.00 38.16 129 GLN A C 1
ATOM 985 O O . GLN A 1 129 ? 29.196 -9.130 -6.583 1.00 38.16 129 GLN A O 1
ATOM 990 N N . GLU A 1 130 ? 27.87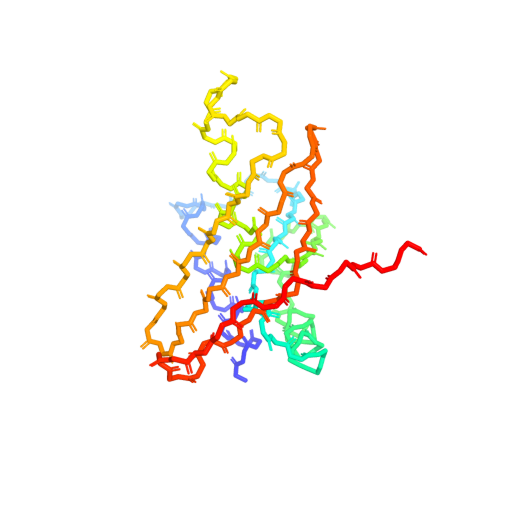4 -8.709 -8.347 1.00 34.09 130 GLU A N 1
ATOM 991 C CA . GLU A 1 130 ? 27.934 -9.963 -9.122 1.00 34.09 130 GLU A CA 1
ATOM 992 C C . GLU A 1 130 ? 26.804 -10.036 -10.163 1.00 34.09 130 GLU A C 1
ATOM 994 O O . GLU A 1 130 ? 25.772 -9.376 -10.053 1.00 34.09 130 GLU A O 1
ATOM 999 N N . GLU A 1 131 ? 27.081 -10.769 -11.240 1.00 38.28 131 GLU A N 1
ATOM 1000 C CA . GLU A 1 131 ? 26.362 -10.779 -12.513 1.00 38.28 131 GLU A CA 1
ATOM 1001 C C . GLU A 1 131 ? 24.900 -11.252 -12.423 1.00 38.28 131 GLU A C 1
ATOM 1003 O O . GLU A 1 131 ? 24.549 -12.237 -11.774 1.00 38.28 131 GLU A O 1
ATOM 1008 N N . MET A 1 132 ? 24.047 -10.544 -13.166 1.00 36.84 132 MET A N 1
ATOM 1009 C CA . MET A 1 132 ? 22.610 -10.765 -13.302 1.00 36.84 132 MET A CA 1
ATOM 1010 C C . MET A 1 132 ? 22.314 -12.071 -14.060 1.00 36.84 132 MET A C 1
ATOM 1012 O O . MET A 1 132 ? 22.507 -12.153 -15.272 1.00 36.84 132 MET A O 1
ATOM 1016 N N . MET A 1 133 ? 21.799 -13.091 -13.365 1.00 30.23 133 MET A N 1
ATOM 1017 C CA . MET A 1 133 ? 21.320 -14.332 -13.985 1.00 30.23 133 MET A CA 1
ATOM 1018 C C . MET A 1 133 ? 19.788 -14.307 -14.091 1.00 30.23 133 MET A C 1
ATOM 1020 O O . MET A 1 133 ? 19.081 -14.551 -13.115 1.00 30.23 133 MET A O 1
ATOM 1024 N N . VAL A 1 134 ? 19.269 -14.024 -15.289 1.00 36.78 134 VAL A N 1
ATOM 1025 C CA . VAL A 1 134 ? 17.830 -14.087 -15.595 1.00 36.78 134 VAL A CA 1
ATOM 1026 C C . VAL A 1 134 ? 17.381 -15.551 -15.570 1.00 36.78 134 VAL A C 1
ATOM 1028 O O . VAL A 1 134 ? 17.882 -16.369 -16.344 1.00 36.78 134 VAL A O 1
ATOM 1031 N N . ARG A 1 135 ? 16.432 -15.901 -14.694 1.00 33.59 135 ARG A N 1
ATOM 1032 C CA . ARG A 1 135 ? 15.752 -17.206 -14.723 1.00 33.59 135 ARG A CA 1
ATOM 1033 C C . ARG A 1 135 ? 14.282 -17.003 -15.093 1.00 33.59 135 ARG A C 1
ATOM 1035 O O . ARG A 1 135 ? 13.613 -16.229 -14.416 1.00 33.59 135 ARG A O 1
ATOM 1042 N N . PRO A 1 136 ? 13.765 -17.686 -16.126 1.00 29.12 136 PRO A N 1
ATOM 1043 C CA . PRO A 1 136 ? 12.354 -17.594 -16.475 1.00 29.12 136 PRO A CA 1
ATOM 1044 C C . PRO A 1 136 ? 11.485 -18.242 -15.388 1.00 29.12 136 PRO A C 1
ATOM 1046 O O . PRO A 1 136 ? 11.786 -19.345 -14.918 1.00 29.12 136 PRO A O 1
ATOM 1049 N N . ALA A 1 137 ? 10.397 -17.565 -15.013 1.00 36.09 137 ALA A N 1
ATOM 1050 C CA . ALA A 1 137 ? 9.330 -18.153 -14.214 1.00 36.09 137 ALA A CA 1
ATOM 1051 C C . ALA A 1 137 ? 8.646 -19.262 -15.030 1.00 36.09 137 ALA A C 1
ATOM 1053 O O . ALA A 1 137 ? 8.352 -19.088 -16.214 1.00 36.09 137 ALA A O 1
ATOM 1054 N N . LYS A 1 138 ? 8.436 -20.431 -14.418 1.00 31.98 138 LYS A N 1
ATOM 1055 C CA . LYS A 1 138 ? 7.657 -21.508 -15.037 1.00 31.98 138 LYS A CA 1
ATOM 1056 C C . LYS A 1 138 ? 6.172 -21.162 -14.918 1.00 31.98 138 LYS A C 1
ATOM 1058 O O . LYS A 1 138 ? 5.697 -21.007 -13.795 1.00 31.98 138 LYS A O 1
ATOM 1063 N N . LEU A 1 139 ? 5.508 -21.045 -16.069 1.00 34.62 139 LEU A N 1
ATOM 1064 C CA . LEU A 1 139 ? 4.048 -21.054 -16.215 1.00 34.62 139 LEU A CA 1
ATOM 1065 C C . LEU A 1 139 ? 3.450 -22.367 -15.688 1.00 34.62 139 LEU A C 1
ATOM 1067 O O . LEU A 1 139 ? 4.111 -23.421 -15.867 1.00 34.62 139 LEU A O 1
#

Organism: NCBI:txid314040

Radius of gyration: 18.54 Å; chains: 1; bounding box: 52×42×44 Å